Protein AF-A0A3S1L8I9-F1 (afdb_monomer)

Radius of gyration: 23.39 Å; Cα contacts (8 Å, |Δi|>4): 153; chains: 1; bounding box: 52×43×64 Å

Sequence (138 aa):
MASNKSNTKYADFVSSGTITIRKTSIFTSDDIFFTMGSCFAQEIRRALTSRQIACVPSYRYISFDPTQAIVDELPRQEHMNFYNTFTVRLQVEQMLGLWDQAHDDWWQVKKRAPWGPICFQDPYRRGIFAKSPQVSER

Mean predicted aligned error: 11.51 Å

Solvent-accessible surface area (backbone atoms only — not comparable to full-atom values): 8755 Å² total; per-residue (Å²): 134,84,79,85,71,77,59,73,94,43,44,63,32,75,73,63,78,45,84,82,79,82,85,73,82,88,72,63,72,86,48,76,42,82,54,77,37,51,72,68,34,32,52,50,47,52,57,34,49,77,68,71,28,49,57,32,78,67,69,86,70,74,70,73,55,76,92,48,34,47,65,78,71,54,96,84,51,75,52,49,95,73,76,52,74,66,59,51,50,49,54,52,29,52,74,69,69,71,56,79,82,62,95,76,64,58,40,84,41,83,42,91,50,100,90,39,53,63,28,18,26,22,82,86,45,75,48,42,38,9,72,42,65,82,59,42,78,101

Structure (mmCIF, N/CA/C/O backbone):
data_AF-A0A3S1L8I9-F1
#
_entry.id   AF-A0A3S1L8I9-F1
#
loop_
_atom_site.group_PDB
_atom_site.id
_atom_site.type_symbol
_atom_site.label_atom_id
_atom_site.label_alt_id
_atom_site.label_comp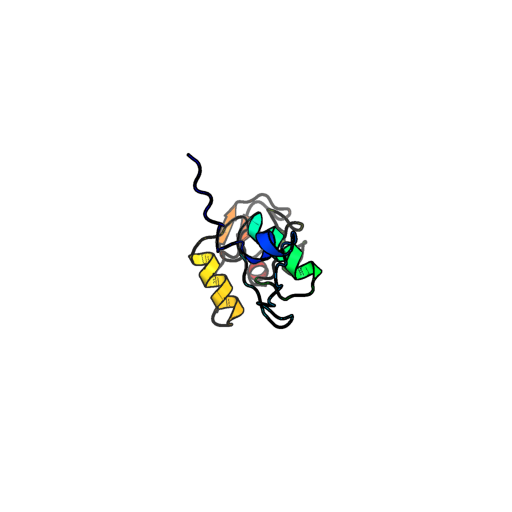_id
_atom_site.label_asym_id
_atom_site.label_entity_id
_atom_site.label_seq_id
_atom_site.pdbx_PDB_ins_code
_atom_site.Cartn_x
_atom_site.Cartn_y
_atom_site.Cartn_z
_atom_site.occupancy
_atom_site.B_iso_or_equiv
_atom_site.auth_seq_id
_atom_site.auth_comp_id
_atom_site.auth_asym_id
_atom_site.auth_atom_id
_atom_site.pdbx_PDB_model_num
ATOM 1 N N . MET A 1 1 ? -25.222 31.230 38.390 1.00 41.62 1 MET A N 1
ATOM 2 C CA . MET A 1 1 ? -25.285 30.066 39.301 1.00 41.62 1 MET A CA 1
ATOM 3 C C . MET A 1 1 ? -24.991 28.820 38.483 1.00 41.62 1 MET A C 1
ATOM 5 O O . MET A 1 1 ? -25.645 28.631 37.465 1.00 41.62 1 MET A O 1
ATOM 9 N N . ALA A 1 2 ? -23.984 28.029 38.855 1.00 54.28 2 ALA A N 1
ATOM 10 C CA . ALA A 1 2 ? -23.708 26.761 38.183 1.00 54.28 2 ALA A CA 1
ATOM 11 C C . ALA A 1 2 ? -24.820 25.753 38.523 1.00 54.28 2 ALA A C 1
ATOM 13 O O . ALA A 1 2 ? -25.247 25.656 39.671 1.00 54.28 2 ALA A O 1
ATOM 14 N N . SER A 1 3 ? -25.334 25.050 37.516 1.00 60.88 3 SER A N 1
ATOM 15 C CA . SER A 1 3 ? -26.383 24.043 37.687 1.00 60.88 3 SER A CA 1
ATOM 16 C C . SER A 1 3 ? -25.834 22.834 38.455 1.00 60.88 3 SER A C 1
ATOM 18 O O . SER A 1 3 ? -24.944 22.155 37.954 1.00 60.88 3 SER A O 1
ATOM 20 N N . ASN A 1 4 ? -26.424 22.515 39.611 1.00 63.41 4 ASN A N 1
ATOM 21 C CA . ASN A 1 4 ? -26.128 21.316 40.414 1.00 63.41 4 ASN A CA 1
ATOM 22 C C . ASN A 1 4 ? -26.669 20.000 39.808 1.00 63.41 4 ASN A C 1
ATOM 24 O O . ASN A 1 4 ? -26.687 18.971 40.482 1.00 63.41 4 ASN A O 1
ATOM 28 N N . LYS A 1 5 ? -27.141 19.992 38.552 1.00 70.00 5 LYS A N 1
ATOM 29 C CA . LYS A 1 5 ? -27.527 18.737 37.893 1.00 70.00 5 LYS A CA 1
ATOM 30 C C . LYS A 1 5 ? -26.286 17.884 37.643 1.00 70.00 5 LYS A C 1
ATOM 32 O O . LYS A 1 5 ? -25.435 18.246 36.834 1.00 70.00 5 LYS A O 1
ATOM 37 N N . SER A 1 6 ? -26.239 16.733 38.312 1.00 67.69 6 SER A N 1
ATOM 38 C CA . SER A 1 6 ? -25.288 15.660 38.023 1.00 67.69 6 SER A CA 1
ATOM 39 C C . SER A 1 6 ? -25.313 15.332 36.528 1.00 67.69 6 SER A C 1
ATOM 41 O O . SER A 1 6 ? -26.382 15.150 35.936 1.00 67.69 6 SER A O 1
ATOM 43 N N . ASN A 1 7 ? -24.136 15.304 35.902 1.00 72.06 7 ASN A N 1
ATOM 44 C CA . ASN A 1 7 ? -24.002 14.976 34.491 1.00 72.06 7 ASN A CA 1
ATOM 45 C C . ASN A 1 7 ? -24.265 13.478 34.305 1.00 72.06 7 ASN A C 1
ATOM 47 O O . ASN A 1 7 ? -23.414 12.646 34.617 1.00 72.06 7 ASN A O 1
ATOM 51 N N . THR A 1 8 ? -25.438 13.139 33.772 1.00 76.38 8 THR A N 1
ATOM 52 C CA . THR A 1 8 ? -25.895 11.752 33.599 1.00 76.38 8 THR A CA 1
ATOM 53 C C . THR A 1 8 ? -24.964 10.904 32.735 1.00 76.38 8 THR A C 1
ATOM 55 O O . THR A 1 8 ? -24.910 9.695 32.931 1.00 76.38 8 THR A O 1
ATOM 58 N N . LYS A 1 9 ? -24.166 11.508 31.840 1.00 72.50 9 LYS A N 1
ATOM 59 C CA . LYS A 1 9 ? -23.152 10.784 31.047 1.00 72.50 9 LYS A CA 1
ATOM 60 C C . LYS A 1 9 ? -21.994 10.232 31.884 1.00 72.50 9 LYS A C 1
ATOM 62 O O . LYS A 1 9 ? -21.291 9.343 31.422 1.00 72.50 9 LYS A O 1
ATOM 67 N N . TYR A 1 10 ? -21.798 10.756 33.092 1.00 72.31 10 TYR A N 1
ATOM 68 C CA . TYR A 1 10 ? -20.750 10.346 34.026 1.00 72.31 10 TYR A CA 1
ATOM 69 C C . TYR A 1 10 ? -21.337 9.842 35.346 1.00 72.31 10 TYR A C 1
ATOM 71 O O . TYR A 1 10 ? -20.644 9.868 36.359 1.00 72.31 10 TYR A O 1
ATOM 79 N N . ALA A 1 11 ? -22.599 9.397 35.358 1.00 76.31 11 ALA A N 1
ATOM 80 C CA . ALA A 1 11 ? -23.261 8.926 36.574 1.00 76.31 11 ALA A CA 1
ATOM 81 C C . ALA A 1 11 ? -22.429 7.855 37.304 1.00 76.31 11 ALA A C 1
ATOM 83 O O . ALA A 1 11 ? -22.233 7.969 38.511 1.00 76.31 11 ALA A O 1
ATOM 84 N N . ASP A 1 12 ? -21.839 6.918 36.556 1.00 72.44 12 ASP A N 1
ATOM 85 C CA . ASP A 1 12 ? -20.973 5.862 37.093 1.00 72.44 12 ASP A CA 1
ATOM 86 C C . ASP A 1 12 ? -19.693 6.409 37.749 1.00 72.44 12 ASP A C 1
ATOM 88 O O . ASP A 1 12 ? -19.248 5.897 38.774 1.00 72.44 12 ASP A O 1
ATOM 92 N N . PHE A 1 13 ? -19.099 7.471 37.196 1.00 76.75 13 PHE A N 1
ATOM 93 C CA . PHE A 1 13 ? -17.932 8.132 37.792 1.00 76.75 13 PHE A CA 1
ATOM 94 C C . PHE A 1 13 ? -18.320 8.922 39.042 1.00 76.75 13 PHE A C 1
ATOM 96 O O . PHE A 1 13 ? -17.634 8.848 40.057 1.00 76.75 13 PHE A O 1
ATOM 103 N N . VAL A 1 14 ? -19.439 9.647 38.980 1.00 75.38 14 VAL A N 1
ATOM 104 C CA . VAL A 1 14 ? -19.969 10.420 40.108 1.00 75.38 14 VAL A CA 1
ATOM 105 C C . VAL A 1 14 ? -20.316 9.501 41.285 1.00 75.38 14 VAL A C 1
ATOM 107 O O . VAL A 1 14 ? -20.132 9.904 42.430 1.00 75.38 14 VAL A O 1
ATOM 110 N N . SER A 1 15 ? -20.771 8.268 41.032 1.00 76.38 15 SER A N 1
ATOM 111 C CA . SER A 1 15 ? -21.127 7.311 42.086 1.00 76.38 15 SER A CA 1
ATOM 112 C C . SER A 1 15 ? -19.955 6.471 42.599 1.00 76.38 15 SER A C 1
ATOM 114 O O . SER A 1 15 ? -19.917 6.155 43.783 1.00 76.38 15 SER A O 1
ATOM 116 N N . SER A 1 16 ? -19.018 6.070 41.735 1.00 80.00 16 SER A N 1
ATOM 117 C CA . SER A 1 16 ? -17.943 5.130 42.098 1.00 80.00 16 SER A CA 1
ATOM 118 C C . SER A 1 16 ? -16.568 5.777 42.283 1.00 80.00 16 SER A C 1
ATOM 120 O O . SER A 1 16 ? -15.625 5.094 42.676 1.00 80.00 16 SER A O 1
ATOM 122 N N . GLY A 1 17 ? -16.406 7.058 41.928 1.00 79.69 17 GLY A N 1
ATOM 123 C CA . GLY A 1 17 ? -15.105 7.737 41.859 1.00 79.69 17 GLY A CA 1
ATOM 124 C C . GLY A 1 17 ? -14.159 7.167 40.796 1.00 79.69 17 GLY A C 1
ATOM 125 O O . GLY A 1 17 ? -13.012 7.599 40.691 1.00 79.69 17 GLY A O 1
ATOM 126 N N . THR A 1 18 ? -14.625 6.198 40.003 1.00 74.69 18 THR A N 1
ATOM 127 C CA . THR A 1 18 ? -13.794 5.395 39.110 1.00 74.69 18 THR A CA 1
ATOM 128 C C . THR A 1 18 ? -14.394 5.407 37.708 1.00 74.69 18 THR A C 1
ATOM 130 O O . THR A 1 18 ? -15.581 5.156 37.518 1.00 74.69 18 THR A O 1
ATOM 133 N N . ILE A 1 19 ? -13.583 5.700 36.691 1.00 76.25 19 ILE A N 1
ATOM 134 C CA . ILE A 1 19 ? -14.013 5.579 35.292 1.00 76.25 19 ILE A CA 1
ATOM 135 C C . ILE A 1 19 ? -13.661 4.172 34.820 1.00 76.25 19 ILE A C 1
ATOM 137 O O . ILE A 1 19 ? -12.490 3.856 34.617 1.00 76.25 19 ILE A O 1
ATOM 141 N N . THR A 1 20 ? -14.673 3.328 34.621 1.00 72.06 20 THR A N 1
ATOM 142 C CA . THR A 1 20 ? -14.479 1.990 34.048 1.00 72.06 20 THR A CA 1
ATOM 143 C C . THR A 1 20 ? -14.773 2.030 32.552 1.00 72.06 20 THR A C 1
ATOM 145 O O . THR A 1 20 ? -15.925 2.126 32.141 1.00 72.06 20 THR A O 1
ATOM 148 N N . ILE A 1 21 ? -13.736 1.943 31.716 1.00 77.06 21 ILE A N 1
ATOM 149 C CA . ILE A 1 21 ? -13.900 1.850 30.259 1.00 77.06 21 ILE A CA 1
ATOM 150 C C . ILE A 1 21 ? -13.980 0.371 29.881 1.00 77.06 21 ILE A C 1
ATOM 152 O O . ILE A 1 21 ? -12.976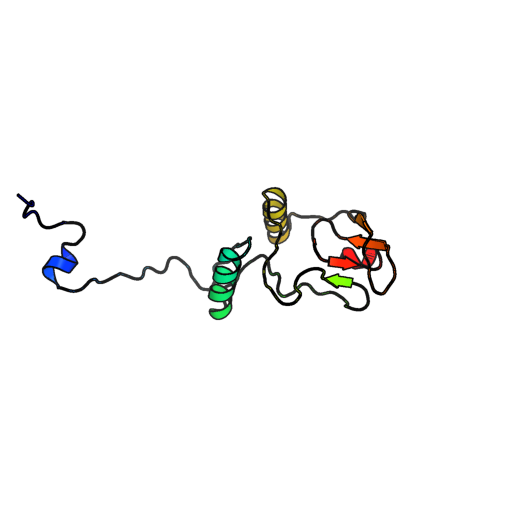 -0.344 29.926 1.00 77.06 21 ILE A O 1
ATOM 156 N N . ARG A 1 22 ? -15.172 -0.103 29.494 1.00 73.88 22 ARG A N 1
ATOM 157 C CA . ARG A 1 22 ? -15.322 -1.455 28.937 1.00 73.88 22 ARG A CA 1
ATOM 158 C C . ARG A 1 22 ? -14.551 -1.552 27.623 1.00 73.88 22 ARG A C 1
ATOM 160 O O . ARG A 1 22 ? -14.864 -0.864 26.654 1.00 73.88 22 ARG A O 1
ATOM 167 N N . LYS A 1 23 ? -13.561 -2.443 27.583 1.00 76.56 23 LYS A N 1
ATOM 168 C CA . LYS A 1 23 ? -12.878 -2.822 26.345 1.00 76.56 23 LYS A CA 1
ATOM 169 C C . LYS A 1 23 ? -13.772 -3.802 25.593 1.00 76.56 23 LYS A C 1
ATOM 171 O O . LYS A 1 23 ? -13.881 -4.958 25.986 1.00 76.56 23 LYS A O 1
ATOM 176 N N . THR A 1 24 ? -14.421 -3.330 24.537 1.00 79.69 24 THR A N 1
ATOM 177 C CA . THR A 1 24 ? -15.133 -4.205 23.598 1.00 79.69 24 THR A CA 1
ATOM 178 C C . THR A 1 24 ? -14.155 -4.594 22.500 1.00 79.69 24 THR A C 1
ATOM 180 O O . THR A 1 24 ? -13.538 -3.711 21.903 1.00 79.69 24 THR A O 1
ATOM 183 N N . SER A 1 25 ? -13.978 -5.893 22.253 1.00 78.00 25 SER A N 1
ATOM 184 C CA . SER A 1 25 ? -13.185 -6.337 21.105 1.00 78.00 25 SER A CA 1
ATOM 185 C C . SER A 1 25 ? -13.973 -6.023 19.840 1.00 78.00 25 SER A C 1
ATOM 187 O O . SER A 1 25 ? -15.046 -6.580 19.638 1.00 78.00 25 SER A O 1
ATOM 189 N N . ILE A 1 26 ? -13.474 -5.089 19.032 1.00 80.06 26 ILE A N 1
ATOM 190 C CA . ILE A 1 26 ? -14.080 -4.742 17.735 1.00 80.06 26 ILE A CA 1
ATOM 191 C C . ILE A 1 26 ? -13.546 -5.671 16.637 1.00 80.06 26 ILE A C 1
ATOM 193 O O . ILE A 1 26 ? -14.231 -5.919 15.655 1.00 80.06 26 ILE A O 1
ATOM 197 N N . PHE A 1 27 ? -12.340 -6.203 16.837 1.00 81.19 27 PHE A N 1
ATOM 198 C CA . PHE A 1 27 ? -11.614 -7.004 15.862 1.00 81.19 27 PHE A CA 1
ATOM 199 C C . PHE A 1 27 ? -11.029 -8.253 16.522 1.00 81.19 27 PHE A C 1
ATOM 201 O O . PHE A 1 27 ? -10.859 -8.305 17.747 1.00 81.19 27 PHE A O 1
ATOM 208 N N . THR A 1 28 ? -10.704 -9.235 15.698 1.00 81.31 28 THR A N 1
ATOM 209 C CA . THR A 1 28 ? -10.052 -10.501 16.029 1.00 81.31 28 THR A CA 1
ATOM 210 C C . THR A 1 28 ? -8.688 -10.586 15.335 1.00 81.31 28 THR A C 1
ATOM 212 O O . THR A 1 28 ? -8.334 -9.724 14.532 1.00 81.31 28 THR A O 1
ATOM 215 N N . SER A 1 29 ? -7.884 -11.601 15.663 1.00 80.25 29 SER A N 1
ATOM 216 C CA . SER A 1 29 ? -6.591 -11.843 14.999 1.00 80.25 29 SER A CA 1
ATOM 217 C C . SER A 1 29 ? -6.724 -12.221 13.525 1.00 80.25 29 SER A C 1
ATOM 219 O O . SER A 1 29 ? -5.761 -12.068 12.777 1.00 80.25 29 SER A O 1
ATOM 221 N N . ASP A 1 30 ? -7.902 -12.699 13.127 1.00 85.75 30 ASP A N 1
ATOM 222 C CA . ASP A 1 30 ? -8.172 -13.218 11.787 1.00 85.75 30 ASP A CA 1
ATOM 223 C C . ASP A 1 30 ? -8.633 -12.110 10.824 1.00 85.75 30 ASP A C 1
ATOM 225 O O . ASP A 1 30 ? -8.711 -12.322 9.614 1.00 85.75 30 ASP A O 1
ATOM 229 N N . ASP A 1 31 ? -8.911 -10.911 11.348 1.00 88.31 31 ASP A N 1
ATOM 230 C CA . ASP A 1 31 ? -9.283 -9.756 10.541 1.00 88.31 31 ASP A CA 1
ATOM 231 C C . ASP A 1 31 ? -8.084 -9.211 9.753 1.00 88.31 31 ASP A C 1
ATOM 233 O O . ASP A 1 31 ? -6.959 -9.096 10.251 1.00 88.31 31 ASP A O 1
ATOM 237 N N . ILE A 1 32 ? -8.352 -8.801 8.512 1.00 88.00 32 ILE A N 1
ATOM 238 C CA . ILE A 1 32 ? -7.367 -8.192 7.617 1.00 88.00 32 ILE A CA 1
ATOM 239 C C . ILE A 1 32 ? -7.623 -6.687 7.546 1.00 88.00 32 ILE A C 1
ATOM 241 O O . ILE A 1 32 ? -8.702 -6.238 7.163 1.00 88.00 32 ILE A O 1
ATOM 245 N N . PHE A 1 33 ? -6.604 -5.892 7.865 1.00 89.25 33 PHE A N 1
ATOM 246 C CA . PHE A 1 33 ? -6.712 -4.435 7.893 1.00 89.25 33 PHE A CA 1
ATOM 247 C C . PHE A 1 33 ? -6.074 -3.796 6.672 1.00 89.25 33 PHE A C 1
ATOM 249 O O . PHE A 1 33 ? -4.862 -3.887 6.473 1.00 89.25 33 PHE A O 1
ATOM 256 N N . PHE A 1 34 ? -6.868 -3.055 5.909 1.00 88.38 34 PHE A N 1
ATOM 257 C CA . PHE A 1 34 ? -6.357 -2.211 4.839 1.00 88.38 34 PHE A CA 1
ATOM 258 C C . PHE A 1 34 ? -5.911 -0.847 5.379 1.00 88.38 34 PHE A C 1
ATOM 260 O O . PHE A 1 34 ? -6.704 -0.125 5.984 1.00 88.38 34 PHE A O 1
ATOM 267 N N . THR A 1 35 ? -4.654 -0.466 5.141 1.00 86.56 35 THR A N 1
ATOM 268 C CA . THR A 1 35 ? -4.150 0.875 5.458 1.00 86.56 35 THR A CA 1
ATOM 269 C C . THR A 1 35 ? -3.159 1.383 4.412 1.00 86.56 35 THR A C 1
ATOM 271 O O . THR A 1 35 ? -2.153 0.749 4.074 1.00 86.56 35 THR A O 1
ATOM 274 N N . MET A 1 36 ? -3.427 2.586 3.914 1.00 82.00 36 MET A N 1
ATOM 275 C CA . MET A 1 36 ? -2.578 3.307 2.972 1.00 82.00 36 MET A CA 1
ATOM 276 C C . MET A 1 36 ? -2.425 4.753 3.425 1.00 82.00 36 MET A C 1
ATOM 278 O O . MET A 1 36 ? -3.348 5.336 3.988 1.00 82.00 36 MET A O 1
ATOM 282 N N . GLY A 1 37 ? -1.254 5.331 3.175 1.00 75.56 37 GLY A N 1
ATOM 283 C CA . GLY A 1 37 ? -0.943 6.696 3.573 1.00 75.56 37 GLY A CA 1
ATOM 284 C C . GLY A 1 37 ? 0.486 6.838 4.080 1.00 75.56 37 GLY A C 1
ATOM 285 O O . GLY A 1 37 ? 1.298 5.924 3.943 1.00 75.56 37 GLY A O 1
ATOM 286 N N . SER A 1 38 ? 0.755 7.987 4.694 1.00 72.69 38 SER A N 1
ATOM 287 C CA . SER A 1 38 ? 2.043 8.335 5.293 1.00 72.69 38 SER A CA 1
ATOM 288 C C . SER A 1 38 ? 2.090 7.970 6.788 1.00 72.69 38 SER A C 1
ATOM 290 O O . SER A 1 38 ? 2.056 6.794 7.146 1.00 72.69 38 SER A O 1
ATOM 292 N N . CYS A 1 39 ? 2.131 8.968 7.677 1.00 79.44 39 CYS A N 1
ATOM 293 C CA . CYS A 1 39 ? 2.519 8.812 9.079 1.00 79.44 39 CYS A CA 1
ATOM 294 C C . CYS A 1 39 ? 1.503 8.014 9.902 1.00 79.44 39 CYS A C 1
ATOM 296 O O . CYS A 1 39 ? 1.873 7.084 10.608 1.00 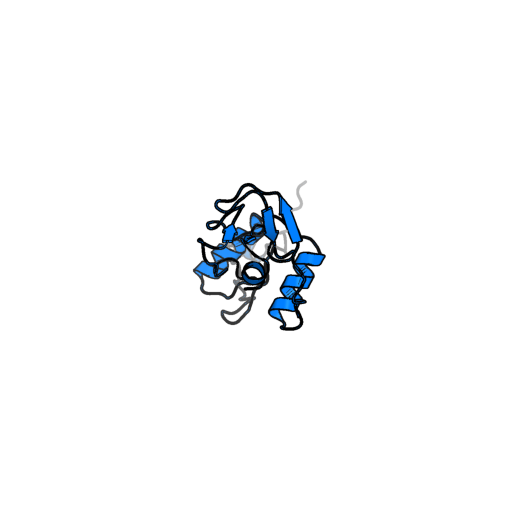79.44 39 CYS A O 1
ATOM 298 N N . PHE A 1 40 ? 0.211 8.336 9.806 1.00 83.69 40 PHE A N 1
ATOM 299 C CA . PHE A 1 40 ? -0.795 7.644 10.617 1.00 83.69 40 PHE A CA 1
ATOM 300 C C . PHE A 1 40 ? -1.009 6.195 10.157 1.00 83.69 40 PHE A C 1
ATOM 302 O O . PHE A 1 40 ? -1.086 5.283 10.977 1.00 83.69 40 PHE A O 1
ATOM 309 N N . ALA A 1 41 ? -1.019 5.970 8.840 1.00 84.75 41 ALA A N 1
ATOM 310 C CA . ALA A 1 41 ? -1.112 4.633 8.261 1.00 84.75 41 ALA A CA 1
ATOM 311 C C . ALA A 1 41 ? 0.080 3.751 8.669 1.00 84.75 41 ALA A C 1
ATOM 313 O O . ALA A 1 41 ? -0.100 2.574 8.986 1.00 84.75 41 ALA A O 1
ATOM 314 N N . GLN A 1 42 ? 1.283 4.330 8.721 1.00 81.56 42 GLN A N 1
ATOM 315 C CA . GLN A 1 42 ? 2.485 3.649 9.190 1.00 81.56 42 GLN A CA 1
ATOM 316 C C . GLN A 1 42 ? 2.386 3.234 10.663 1.00 81.56 42 GLN A C 1
ATOM 318 O O . GLN A 1 42 ? 2.736 2.102 10.995 1.00 81.56 42 GLN A O 1
ATOM 323 N N . GLU A 1 43 ? 1.891 4.105 11.543 1.00 86.56 43 GLU A N 1
ATOM 324 C CA . GLU A 1 43 ? 1.728 3.770 12.964 1.00 86.56 43 GLU A CA 1
ATOM 325 C C . GLU A 1 43 ? 0.673 2.678 13.183 1.00 86.56 43 GLU A C 1
ATOM 327 O O . GLU A 1 43 ? 0.900 1.756 13.969 1.00 86.56 43 GLU A O 1
ATOM 332 N N . ILE A 1 44 ? -0.431 2.703 12.423 1.00 87.56 44 ILE A N 1
ATOM 333 C CA . ILE A 1 44 ? -1.411 1.606 12.414 1.00 87.56 44 ILE A CA 1
ATOM 334 C C . ILE A 1 44 ? -0.733 0.299 11.996 1.00 87.56 44 ILE A C 1
ATOM 336 O O . ILE A 1 44 ? -0.848 -0.703 12.702 1.00 87.56 44 ILE A O 1
ATOM 340 N N . ARG A 1 45 ? 0.013 0.301 10.882 1.00 86.56 45 ARG A N 1
ATOM 341 C CA . ARG A 1 45 ? 0.695 -0.901 10.385 1.00 86.56 45 ARG A CA 1
ATOM 342 C C . ARG A 1 45 ? 1.682 -1.452 11.414 1.00 86.56 45 ARG A C 1
ATOM 344 O O . ARG A 1 45 ? 1.660 -2.652 11.684 1.00 86.56 45 ARG A O 1
ATOM 351 N N . ARG A 1 46 ? 2.500 -0.594 12.035 1.00 84.81 46 ARG A N 1
ATOM 352 C CA . ARG A 1 46 ? 3.446 -0.980 13.099 1.00 84.81 46 ARG A CA 1
ATOM 353 C C . ARG A 1 46 ? 2.733 -1.622 14.286 1.00 84.81 46 ARG A C 1
ATOM 355 O O . ARG A 1 46 ? 3.133 -2.701 14.728 1.00 84.81 46 ARG A O 1
ATOM 362 N N . ALA A 1 47 ? 1.662 -0.992 14.769 1.00 88.38 47 ALA A N 1
ATOM 363 C CA . ALA A 1 47 ? 0.869 -1.498 15.883 1.00 88.38 47 ALA A CA 1
ATOM 364 C C . ALA A 1 47 ? 0.249 -2.871 15.574 1.00 88.38 47 ALA A C 1
ATOM 366 O O . ALA A 1 47 ? 0.376 -3.792 16.382 1.00 88.38 47 ALA A O 1
ATOM 367 N N . LEU A 1 48 ? -0.363 -3.036 14.397 1.00 87.25 48 LEU A N 1
ATOM 368 C CA . LEU A 1 48 ? -0.963 -4.303 13.966 1.00 87.25 48 LEU A CA 1
ATOM 369 C C . LEU A 1 48 ? 0.091 -5.402 13.775 1.00 87.25 48 LEU A C 1
ATOM 371 O O . LEU A 1 48 ? -0.068 -6.506 14.293 1.00 87.25 48 LEU A O 1
ATOM 375 N N . THR A 1 49 ? 1.218 -5.073 13.138 1.00 83.25 49 THR A N 1
ATOM 376 C CA . THR A 1 49 ? 2.323 -6.013 12.886 1.00 83.25 49 THR A CA 1
ATOM 377 C C . THR A 1 49 ? 2.939 -6.516 14.190 1.00 83.25 49 THR A C 1
ATOM 379 O O . THR A 1 49 ? 3.197 -7.709 14.326 1.00 83.25 49 THR A O 1
ATOM 382 N N . SER A 1 50 ? 3.121 -5.641 15.189 1.00 85.00 50 SER A N 1
ATOM 383 C CA . SER A 1 50 ? 3.606 -6.038 16.523 1.00 85.00 50 SER A CA 1
ATOM 384 C C . SER A 1 50 ? 2.689 -7.035 17.243 1.00 85.00 50 SER A C 1
ATOM 386 O O . SER A 1 50 ? 3.127 -7.726 18.159 1.00 85.00 50 SER A O 1
ATOM 388 N N . ARG A 1 51 ? 1.425 -7.125 16.815 1.00 85.88 51 ARG A N 1
ATOM 389 C CA . ARG A 1 51 ? 0.411 -8.051 17.331 1.00 85.88 51 ARG A CA 1
ATOM 390 C C . ARG A 1 51 ? 0.144 -9.226 16.392 1.00 85.88 51 ARG A C 1
ATOM 392 O O . ARG A 1 51 ? -0.805 -9.959 16.631 1.00 85.88 51 ARG A O 1
ATOM 399 N N . GLN A 1 52 ? 0.957 -9.390 15.344 1.00 85.50 52 GLN A N 1
ATOM 400 C CA . GLN A 1 52 ? 0.795 -10.427 14.319 1.00 85.50 52 GLN A CA 1
ATOM 401 C C . GLN A 1 52 ? -0.564 -10.367 13.595 1.00 85.50 52 GLN A C 1
ATOM 403 O O . GLN A 1 52 ? -1.032 -11.373 13.075 1.00 85.50 52 GLN A O 1
ATOM 408 N N . ILE A 1 53 ? -1.187 -9.187 13.542 1.00 86.94 53 ILE A N 1
ATOM 409 C CA . ILE A 1 53 ? -2.447 -8.974 12.827 1.00 86.94 53 ILE A CA 1
ATOM 410 C C . ILE A 1 53 ? -2.136 -8.623 11.372 1.00 86.94 53 ILE A C 1
ATOM 412 O O . ILE A 1 53 ? -1.270 -7.783 11.098 1.00 86.94 53 ILE A O 1
ATOM 416 N N . ALA A 1 54 ? -2.854 -9.252 10.443 1.00 87.31 54 ALA A N 1
ATOM 417 C CA . ALA A 1 54 ? -2.663 -9.044 9.017 1.00 87.31 54 ALA A CA 1
ATOM 418 C C . ALA A 1 54 ? -2.994 -7.598 8.613 1.00 87.31 54 ALA A C 1
ATOM 420 O O . ALA A 1 54 ? -4.083 -7.080 8.869 1.00 87.31 54 ALA A O 1
ATOM 421 N N . CYS A 1 55 ? -2.043 -6.943 7.946 1.00 86.62 55 CYS A N 1
ATOM 422 C CA . CYS A 1 55 ? -2.199 -5.582 7.457 1.00 86.62 55 CYS A CA 1
ATOM 423 C C . CYS A 1 55 ? -1.709 -5.467 6.012 1.00 86.62 55 CYS A C 1
ATOM 425 O O . CYS A 1 55 ? -0.609 -5.905 5.673 1.00 86.62 55 CYS A O 1
ATOM 427 N N . VAL A 1 56 ? -2.541 -4.869 5.169 1.00 85.38 56 VAL A N 1
ATOM 428 C CA . VAL A 1 56 ? -2.390 -4.809 3.716 1.00 85.38 56 VAL A CA 1
ATOM 429 C C . VAL A 1 56 ? -2.550 -3.369 3.206 1.00 85.38 56 VAL A C 1
ATOM 431 O O . VAL A 1 56 ? -3.183 -2.548 3.872 1.00 85.38 56 VAL A O 1
ATOM 434 N N . PRO A 1 57 ? -1.969 -3.024 2.048 1.00 77.00 57 PRO A N 1
ATOM 435 C CA . PRO A 1 57 ? -1.024 -3.836 1.278 1.00 77.00 57 PRO A CA 1
ATOM 436 C C . PRO A 1 57 ? 0.315 -4.013 2.010 1.00 77.00 57 PRO A C 1
ATOM 438 O O . PRO A 1 57 ? 0.668 -3.242 2.913 1.00 77.00 57 PRO A O 1
ATOM 441 N N . SER A 1 58 ? 1.035 -5.079 1.652 1.00 73.31 58 SER A N 1
ATOM 442 C CA . SER A 1 58 ? 2.288 -5.458 2.303 1.00 73.31 58 SER A CA 1
ATOM 443 C C . SER A 1 58 ? 3.487 -4.841 1.588 1.00 73.31 58 SER A C 1
ATOM 445 O O . SER A 1 58 ? 3.989 -5.373 0.604 1.00 73.31 58 SER A O 1
ATOM 447 N N . TYR A 1 59 ? 3.977 -3.714 2.104 1.00 68.81 59 TYR A N 1
ATOM 448 C CA . TYR A 1 59 ? 5.162 -3.038 1.555 1.00 68.81 59 TYR A CA 1
ATOM 449 C C . TYR A 1 59 ? 6.491 -3.670 2.000 1.00 68.81 59 TYR A C 1
ATOM 451 O O . TYR A 1 59 ? 7.553 -3.295 1.514 1.00 68.81 59 TYR A O 1
ATOM 459 N N . ARG A 1 60 ? 6.448 -4.624 2.938 1.00 56.94 60 ARG A N 1
ATOM 460 C CA . ARG A 1 60 ? 7.633 -5.244 3.552 1.00 56.94 60 ARG A CA 1
ATOM 461 C C . ARG A 1 60 ? 8.269 -6.335 2.683 1.00 56.94 60 ARG A C 1
ATOM 463 O O . ARG A 1 60 ? 9.425 -6.683 2.903 1.00 56.94 60 ARG A O 1
ATOM 470 N N . TYR A 1 61 ? 7.528 -6.860 1.707 1.00 55.75 61 TYR A N 1
ATOM 471 C CA . TYR A 1 61 ? 7.940 -7.991 0.869 1.00 55.75 61 TYR A CA 1
ATOM 472 C C . TYR A 1 61 ? 7.945 -7.650 -0.619 1.00 55.75 61 TYR A C 1
ATOM 474 O O . TYR A 1 61 ? 7.598 -8.483 -1.452 1.00 55.75 61 TYR A O 1
ATOM 482 N N . ILE A 1 62 ? 8.361 -6.433 -0.967 1.00 61.66 62 ILE A N 1
ATOM 483 C CA . ILE A 1 62 ? 8.731 -6.152 -2.352 1.00 61.66 62 ILE A CA 1
ATOM 484 C C . ILE A 1 62 ? 10.024 -6.931 -2.619 1.00 61.66 62 ILE A C 1
ATOM 486 O O . ILE A 1 62 ? 11.110 -6.513 -2.216 1.00 61.66 62 ILE A O 1
ATOM 490 N N . SER A 1 63 ? 9.898 -8.111 -3.225 1.00 61.69 63 SER A N 1
ATOM 491 C CA . SER A 1 63 ? 11.043 -8.882 -3.696 1.00 61.69 63 SER A CA 1
ATOM 492 C C . SER A 1 63 ? 11.582 -8.203 -4.948 1.00 61.69 63 SER A C 1
ATOM 494 O O . SER A 1 63 ? 10.854 -8.035 -5.919 1.00 61.69 63 SER A O 1
ATOM 496 N N . PHE A 1 64 ? 12.841 -7.777 -4.920 1.00 70.44 64 PHE A N 1
ATOM 497 C CA . PHE A 1 64 ? 13.519 -7.256 -6.101 1.00 70.44 64 PHE A CA 1
ATOM 498 C C . PHE A 1 64 ? 14.987 -7.677 -6.083 1.00 70.44 64 PHE A C 1
ATOM 500 O O . PHE A 1 64 ? 15.589 -7.833 -5.020 1.00 70.44 64 PHE A O 1
ATOM 507 N N . ASP A 1 65 ? 15.567 -7.859 -7.268 1.00 76.62 65 ASP A N 1
ATOM 508 C CA . ASP A 1 65 ? 17.002 -8.086 -7.416 1.00 76.62 65 ASP A CA 1
ATOM 509 C C . ASP A 1 65 ? 17.726 -6.726 -7.382 1.00 76.62 65 ASP A C 1
ATOM 511 O O . ASP A 1 65 ? 17.547 -5.925 -8.306 1.00 76.62 65 ASP A O 1
ATOM 515 N N . PRO A 1 66 ? 18.559 -6.435 -6.364 1.00 74.06 66 PRO A N 1
ATOM 516 C CA . PRO A 1 66 ? 19.244 -5.148 -6.234 1.00 74.06 66 PRO A CA 1
ATOM 517 C C . PRO A 1 66 ? 20.271 -4.884 -7.348 1.00 74.06 66 PRO A C 1
ATOM 519 O O . PRO A 1 66 ? 20.727 -3.753 -7.508 1.00 74.06 66 PRO A O 1
ATOM 522 N N . THR A 1 67 ? 20.649 -5.903 -8.126 1.00 79.69 67 THR A N 1
ATOM 523 C CA . THR A 1 67 ? 21.495 -5.740 -9.318 1.00 79.69 67 THR A CA 1
ATOM 524 C C . THR A 1 67 ? 20.700 -5.304 -10.550 1.00 79.69 67 THR A C 1
ATOM 526 O O . THR A 1 67 ? 21.281 -4.776 -11.501 1.00 79.69 67 THR A O 1
ATOM 529 N N . GLN A 1 68 ? 19.378 -5.502 -10.530 1.00 82.25 68 GLN A N 1
ATOM 530 C CA . GLN A 1 68 ? 18.476 -5.227 -11.649 1.00 82.25 68 GLN A CA 1
ATOM 531 C C . GLN A 1 68 ? 17.480 -4.098 -11.360 1.00 82.25 68 GLN A C 1
ATOM 533 O O . GLN A 1 68 ? 16.942 -3.527 -12.309 1.00 82.25 68 GLN A O 1
ATOM 538 N N . ALA A 1 69 ? 17.236 -3.760 -10.090 1.00 81.69 69 ALA A N 1
ATOM 539 C CA . ALA A 1 69 ? 16.304 -2.719 -9.678 1.00 81.69 69 ALA A CA 1
ATOM 540 C C . ALA A 1 69 ? 16.797 -1.923 -8.455 1.00 81.69 69 ALA A C 1
ATOM 542 O O . ALA A 1 69 ? 17.483 -2.443 -7.578 1.00 81.69 69 ALA A O 1
ATOM 543 N N . ILE A 1 70 ? 16.430 -0.641 -8.396 1.00 77.62 70 ILE A N 1
ATOM 544 C CA . ILE A 1 70 ? 16.675 0.259 -7.262 1.00 77.62 70 ILE A CA 1
ATOM 545 C C . ILE A 1 70 ? 15.354 0.808 -6.728 1.00 77.62 70 ILE A C 1
ATOM 547 O O . ILE A 1 70 ? 14.425 1.062 -7.495 1.00 77.62 70 ILE A O 1
ATOM 551 N N . VAL A 1 71 ? 15.308 1.056 -5.419 1.00 74.50 71 VAL A N 1
ATOM 552 C CA . VAL A 1 71 ? 14.194 1.729 -4.741 1.00 74.50 71 VAL A CA 1
ATOM 553 C C . VAL A 1 71 ? 14.633 3.150 -4.375 1.00 74.50 71 VAL A C 1
ATOM 555 O O . VAL A 1 71 ? 15.586 3.323 -3.621 1.00 74.50 71 VAL A O 1
ATOM 558 N N . ASP A 1 72 ? 13.982 4.157 -4.956 1.00 64.38 72 ASP A N 1
ATOM 559 C CA . ASP A 1 72 ? 14.335 5.588 -4.865 1.00 64.38 72 ASP A CA 1
ATOM 560 C C . ASP A 1 72 ? 14.144 6.173 -3.480 1.00 64.38 72 ASP A C 1
ATOM 562 O O . ASP A 1 72 ? 14.974 6.917 -2.971 1.00 64.38 72 ASP A O 1
ATOM 566 N N . GLU A 1 73 ? 13.037 5.790 -2.859 1.00 58.38 73 GLU A N 1
ATOM 567 C CA . GLU A 1 73 ? 12.658 6.249 -1.545 1.00 58.38 73 GLU A CA 1
ATOM 568 C C . GLU A 1 73 ? 12.245 5.022 -0.743 1.00 58.38 73 GLU A C 1
ATOM 570 O O . GLU A 1 73 ? 11.178 4.448 -0.927 1.00 58.38 73 GLU A O 1
ATOM 575 N N . LEU A 1 74 ? 13.148 4.652 0.167 1.00 55.88 74 LEU A N 1
ATOM 576 C CA . LEU A 1 74 ? 12.880 3.878 1.375 1.00 55.88 74 LEU A CA 1
ATOM 577 C C . LEU A 1 74 ? 12.688 2.359 1.204 1.00 55.88 74 LEU A C 1
ATOM 579 O O . LEU A 1 74 ? 11.606 1.837 1.443 1.00 55.88 74 LEU A O 1
ATOM 583 N N . PRO A 1 75 ? 13.789 1.592 1.087 1.00 53.09 75 PRO A N 1
ATOM 584 C CA . PRO A 1 75 ? 13.785 0.178 1.485 1.00 53.09 75 PRO A CA 1
ATOM 585 C C . PRO A 1 75 ? 13.576 -0.024 3.005 1.00 53.09 75 PRO A C 1
ATOM 587 O O . PRO A 1 75 ? 13.573 -1.153 3.485 1.00 53.09 75 PRO A O 1
ATOM 590 N N . ARG A 1 76 ? 13.464 1.058 3.798 1.00 53.41 76 ARG A N 1
ATOM 591 C CA . ARG A 1 76 ? 13.424 1.022 5.274 1.00 53.41 76 ARG A CA 1
ATOM 592 C C . ARG A 1 76 ? 12.133 1.552 5.904 1.00 53.41 76 ARG A C 1
ATOM 594 O O . ARG A 1 76 ? 12.021 1.501 7.128 1.00 53.41 76 ARG A O 1
ATOM 601 N N . GLN A 1 77 ? 11.193 2.101 5.135 1.00 57.78 77 GLN A N 1
ATOM 602 C CA . GLN A 1 77 ? 9.946 2.644 5.686 1.00 57.78 77 GLN A CA 1
ATOM 603 C C . GLN A 1 77 ? 8.746 1.981 5.019 1.00 57.78 77 GLN A C 1
ATOM 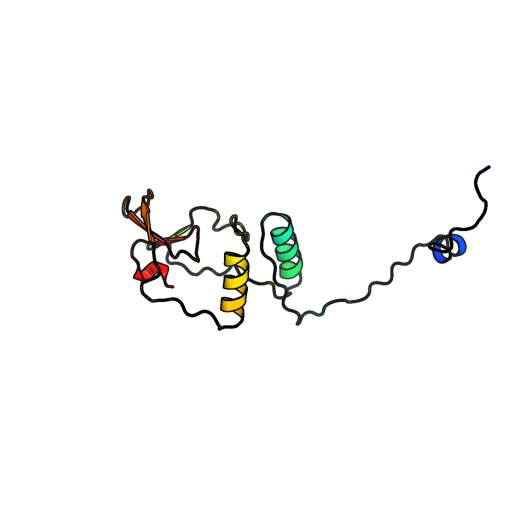605 O O . GLN A 1 77 ? 8.660 1.893 3.803 1.00 57.78 77 GLN A O 1
ATOM 610 N N . GLU A 1 78 ? 7.812 1.504 5.839 1.00 60.06 78 GLU A N 1
ATOM 611 C CA . GLU A 1 78 ? 6.600 0.819 5.385 1.00 60.06 78 GLU A CA 1
ATOM 612 C C . GLU A 1 78 ? 5.493 1.820 5.015 1.00 60.06 78 GLU A C 1
ATOM 614 O O . GLU A 1 78 ? 4.373 1.729 5.527 1.00 60.06 78 GLU A O 1
ATOM 619 N N . HIS A 1 79 ? 5.791 2.807 4.172 1.00 60.62 79 HIS A N 1
ATOM 620 C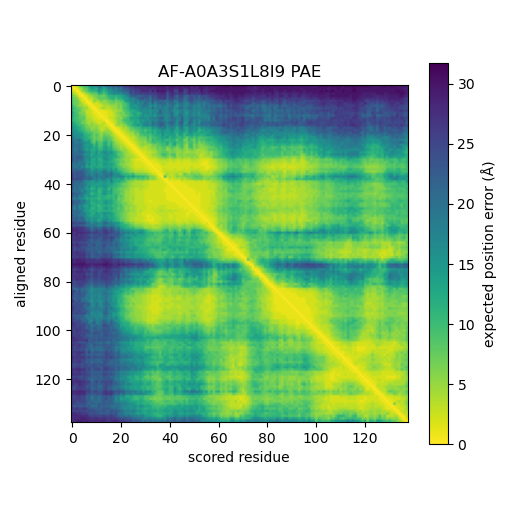 CA . HIS A 1 79 ? 4.777 3.723 3.659 1.00 60.62 79 HIS A CA 1
ATOM 621 C C . HIS A 1 79 ? 5.035 4.099 2.205 1.00 60.62 79 HIS A C 1
ATOM 623 O O . HIS A 1 79 ? 6.171 4.170 1.750 1.00 60.62 79 HIS A O 1
ATOM 629 N N . MET A 1 80 ? 3.947 4.366 1.488 1.00 62.53 80 MET A N 1
ATOM 630 C CA . MET A 1 80 ? 3.991 4.888 0.132 1.00 62.53 80 MET A CA 1
ATOM 631 C C . MET A 1 80 ? 3.740 6.394 0.210 1.00 62.53 80 MET A C 1
ATOM 633 O O . MET A 1 80 ? 2.687 6.824 0.683 1.00 62.53 80 MET A O 1
ATOM 637 N N . ASN A 1 81 ? 4.699 7.198 -0.253 1.00 62.06 81 ASN A N 1
ATOM 638 C CA . ASN A 1 81 ? 4.589 8.665 -0.250 1.00 62.06 81 ASN A CA 1
ATOM 639 C C . ASN A 1 81 ? 3.514 9.196 -1.206 1.00 62.06 81 ASN A C 1
ATOM 641 O O . ASN A 1 81 ? 3.161 10.372 -1.162 1.00 62.06 81 ASN A O 1
ATOM 645 N N . PHE A 1 82 ? 2.974 8.333 -2.063 1.00 64.75 82 PHE A N 1
ATOM 646 C CA . PHE A 1 82 ? 1.975 8.695 -3.046 1.00 64.75 82 PHE A CA 1
ATOM 647 C C . PHE A 1 82 ? 0.725 7.844 -2.868 1.00 64.75 82 PHE A C 1
ATOM 649 O O . PHE A 1 82 ? 0.764 6.635 -3.059 1.00 64.75 82 PHE A O 1
ATOM 656 N N . TYR A 1 83 ? -0.390 8.476 -2.521 1.00 74.38 83 TYR A N 1
ATOM 657 C CA . TYR A 1 83 ? -1.686 7.818 -2.460 1.00 74.38 83 TYR A CA 1
ATOM 658 C C . TYR A 1 83 ? -2.764 8.760 -2.989 1.00 74.38 83 TYR A C 1
ATOM 660 O O . TYR A 1 83 ? -2.872 9.919 -2.598 1.00 74.38 83 TYR A O 1
ATOM 668 N N . ASN A 1 84 ? -3.564 8.249 -3.911 1.00 78.56 84 ASN A N 1
ATOM 669 C CA . ASN A 1 84 ? -4.779 8.867 -4.407 1.00 78.56 84 ASN A CA 1
ATOM 670 C C . ASN A 1 84 ? -5.851 7.783 -4.599 1.00 78.56 84 ASN A C 1
ATOM 672 O O . ASN A 1 84 ? -5.617 6.596 -4.357 1.00 78.56 84 ASN A O 1
ATOM 676 N N . THR A 1 85 ? -7.037 8.186 -5.043 1.00 83.12 85 THR A N 1
ATOM 677 C CA . THR A 1 85 ? -8.154 7.263 -5.282 1.00 83.12 85 THR A CA 1
ATOM 678 C C . THR A 1 85 ? -7.797 6.139 -6.259 1.00 83.12 85 THR A C 1
ATOM 680 O O . THR A 1 85 ? -8.207 5.002 -6.037 1.00 83.12 85 THR A O 1
ATOM 683 N N . PHE A 1 86 ? -6.980 6.413 -7.281 1.00 82.25 86 PHE A N 1
ATOM 684 C CA . PHE A 1 86 ? -6.521 5.404 -8.240 1.00 82.25 86 PHE A CA 1
ATOM 685 C C . PHE A 1 86 ? -5.613 4.361 -7.591 1.00 82.25 86 PHE A C 1
ATOM 687 O O . PHE A 1 86 ? -5.866 3.170 -7.727 1.00 82.25 86 PHE A O 1
ATOM 694 N N . THR A 1 87 ? -4.594 4.785 -6.838 1.00 77.88 87 THR A N 1
ATOM 695 C CA . THR A 1 87 ? -3.692 3.843 -6.158 1.00 77.88 87 THR A CA 1
ATOM 696 C C . THR A 1 87 ? -4.420 3.026 -5.097 1.00 77.88 87 THR A C 1
ATOM 698 O O . THR A 1 87 ? -4.084 1.869 -4.891 1.00 77.88 87 THR A O 1
ATOM 701 N N . VAL A 1 88 ? -5.426 3.606 -4.431 1.00 83.56 88 VAL A N 1
ATOM 702 C CA . VAL A 1 88 ? -6.243 2.873 -3.453 1.00 83.56 88 VAL A CA 1
ATOM 703 C C . VAL A 1 88 ? -7.069 1.797 -4.152 1.00 83.56 88 VAL A C 1
ATOM 705 O O . VAL A 1 88 ? -7.019 0.642 -3.740 1.00 83.56 88 VAL A O 1
ATOM 708 N N . ARG A 1 89 ? -7.779 2.154 -5.231 1.00 87.00 89 ARG A N 1
ATOM 709 C CA . ARG A 1 89 ? -8.548 1.198 -6.040 1.00 87.00 89 ARG A CA 1
ATOM 710 C C . ARG A 1 89 ? -7.667 0.047 -6.524 1.00 87.00 89 ARG A C 1
ATOM 712 O O . ARG A 1 89 ? -8.024 -1.105 -6.328 1.00 87.00 89 ARG A O 1
ATOM 719 N N . LEU A 1 90 ? -6.513 0.370 -7.094 1.00 83.44 90 LEU A N 1
ATOM 720 C CA . LEU A 1 90 ? -5.553 -0.605 -7.595 1.00 83.44 90 LEU A CA 1
ATOM 721 C C . LEU A 1 90 ? -5.112 -1.602 -6.517 1.00 83.44 90 LEU A C 1
ATOM 723 O O . LEU A 1 90 ? -5.121 -2.802 -6.756 1.00 83.44 90 LEU A O 1
ATOM 727 N N . GLN A 1 91 ? -4.739 -1.124 -5.325 1.00 82.38 91 GLN A N 1
ATOM 728 C CA . GLN A 1 91 ? -4.322 -2.015 -4.236 1.00 82.38 91 GLN A CA 1
ATOM 729 C C . GLN A 1 91 ? -5.466 -2.935 -3.792 1.00 82.38 91 GLN A C 1
ATOM 731 O O . GLN A 1 91 ? -5.235 -4.103 -3.491 1.00 82.38 91 GLN A O 1
ATOM 736 N N . VAL A 1 92 ? -6.707 -2.441 -3.806 1.00 86.69 92 VAL A N 1
ATOM 737 C CA . VAL A 1 92 ? -7.895 -3.268 -3.550 1.00 86.69 92 VAL A CA 1
ATOM 738 C C . VAL A 1 92 ? -8.084 -4.318 -4.651 1.00 86.69 92 VAL A C 1
ATOM 740 O O . VAL A 1 92 ? -8.291 -5.486 -4.337 1.00 86.69 92 VAL A O 1
ATOM 743 N N . GLU A 1 93 ? -7.964 -3.948 -5.927 1.00 87.44 93 GLU A N 1
ATOM 744 C CA . GLU A 1 93 ? -8.073 -4.884 -7.055 1.00 87.44 93 GLU A CA 1
ATOM 745 C C . GLU A 1 93 ? -6.979 -5.963 -7.013 1.00 87.44 93 GLU A C 1
ATOM 747 O O . GLU A 1 93 ? -7.281 -7.142 -7.194 1.00 87.44 93 GLU A O 1
ATOM 752 N N . GLN A 1 94 ? -5.734 -5.589 -6.694 1.00 82.81 94 GLN A N 1
ATOM 753 C CA . GLN A 1 94 ? -4.613 -6.519 -6.513 1.00 82.81 94 GLN A CA 1
ATOM 754 C C . GLN A 1 94 ? -4.879 -7.512 -5.379 1.00 82.81 94 GLN A C 1
ATOM 756 O O . GLN A 1 94 ? -4.695 -8.714 -5.549 1.00 82.81 94 GLN A O 1
ATOM 761 N N . MET A 1 95 ? -5.359 -7.028 -4.232 1.00 82.19 95 MET A N 1
ATOM 762 C CA . MET A 1 95 ? -5.681 -7.884 -3.088 1.00 82.19 95 MET A CA 1
ATOM 763 C C . MET A 1 95 ? -6.835 -8.850 -3.358 1.00 82.19 95 MET A C 1
ATOM 765 O O . MET A 1 95 ? -6.851 -9.948 -2.808 1.00 82.19 95 MET A O 1
ATOM 769 N N . LEU A 1 96 ? -7.805 -8.441 -4.175 1.00 87.38 96 LEU A N 1
ATOM 770 C CA . LEU A 1 96 ? -8.950 -9.269 -4.548 1.00 87.38 96 LEU A CA 1
ATOM 771 C C . LEU A 1 96 ? -8.654 -10.199 -5.736 1.00 87.38 96 LEU A C 1
ATOM 773 O O . LEU A 1 96 ? -9.537 -10.954 -6.136 1.00 87.38 96 LEU A O 1
ATOM 777 N N . GLY A 1 97 ? -7.447 -10.145 -6.313 1.00 86.12 97 GLY A N 1
ATOM 778 C CA . GLY A 1 97 ? -7.092 -10.914 -7.510 1.00 86.12 97 GLY A CA 1
ATOM 779 C C . GLY A 1 97 ? -7.870 -10.492 -8.761 1.00 86.12 97 GLY A C 1
ATOM 780 O O . GLY A 1 97 ? -8.014 -11.280 -9.689 1.00 86.12 97 GLY A O 1
ATOM 781 N N . LEU A 1 98 ? -8.405 -9.269 -8.771 1.00 88.38 98 LEU A N 1
ATOM 782 C CA . LEU A 1 98 ? -9.149 -8.688 -9.894 1.00 88.38 98 LEU A CA 1
ATOM 783 C C . LEU A 1 98 ? -8.239 -7.913 -10.849 1.00 88.38 98 LEU A C 1
ATOM 785 O O . LEU A 1 98 ? -8.659 -7.553 -11.946 1.00 88.38 98 LEU A O 1
ATOM 789 N N . TRP A 1 99 ? -7.025 -7.601 -10.399 1.00 83.38 99 TRP A N 1
ATOM 790 C CA . TRP A 1 99 ? -6.051 -6.856 -11.175 1.00 83.38 99 TRP A CA 1
ATOM 791 C C . TRP A 1 99 ? -5.273 -7.774 -12.116 1.00 83.38 99 TRP A C 1
ATOM 793 O 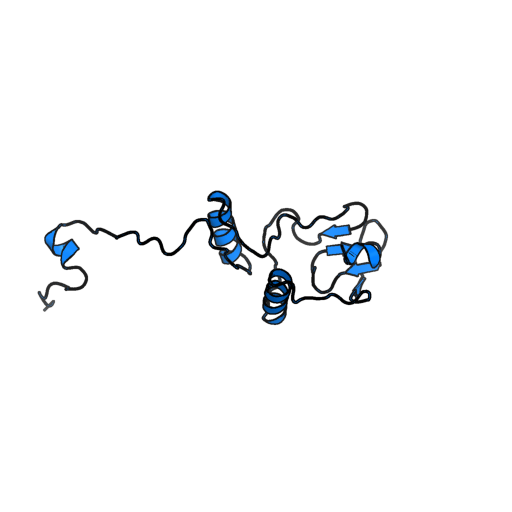O . TRP A 1 99 ? -4.676 -8.753 -11.668 1.00 83.38 99 TRP A O 1
ATOM 803 N N . ASP A 1 100 ? -5.233 -7.399 -13.392 1.00 81.88 100 ASP A N 1
ATOM 804 C CA . ASP A 1 100 ? -4.401 -8.019 -14.419 1.00 81.88 100 ASP A CA 1
ATOM 805 C C . ASP A 1 100 ? -3.526 -6.935 -15.059 1.00 81.88 100 ASP A C 1
ATOM 807 O O . ASP A 1 100 ? -4.033 -5.918 -15.540 1.00 81.88 100 ASP A O 1
ATOM 811 N N . GLN A 1 101 ? -2.208 -7.112 -14.997 1.00 79.31 101 GLN A N 1
ATOM 812 C CA . GLN A 1 101 ? -1.251 -6.140 -15.520 1.00 79.31 101 GLN A CA 1
ATOM 813 C C . GLN A 1 101 ? -0.928 -6.480 -16.971 1.00 79.31 101 GLN A C 1
ATOM 815 O O . GLN A 1 101 ? -0.504 -7.595 -17.274 1.00 79.31 101 GLN A O 1
ATOM 820 N N . ALA A 1 102 ? -1.078 -5.506 -17.870 1.00 80.94 102 ALA A N 1
ATOM 821 C CA . ALA A 1 102 ? -0.641 -5.687 -19.246 1.00 80.94 102 ALA A CA 1
ATOM 822 C C . ALA A 1 102 ? 0.890 -5.845 -19.305 1.00 80.94 102 ALA A C 1
ATOM 824 O O . ALA A 1 102 ? 1.631 -5.163 -18.599 1.00 80.94 102 ALA A O 1
ATOM 825 N N . HIS A 1 103 ? 1.365 -6.740 -20.173 1.00 77.06 103 HIS A N 1
ATOM 826 C CA . HIS A 1 103 ? 2.792 -7.051 -20.327 1.00 77.06 103 HIS A CA 1
ATOM 827 C C . HIS A 1 103 ? 3.623 -5.826 -20.766 1.00 77.06 103 HIS A C 1
ATOM 829 O O . HIS A 1 103 ? 4.831 -5.772 -20.575 1.00 77.06 103 HIS A O 1
ATOM 835 N N . ASP A 1 104 ? 3.018 -4.827 -21.395 1.00 81.19 104 ASP A N 1
ATOM 836 C CA . ASP A 1 104 ? 3.692 -3.608 -21.839 1.00 81.19 104 ASP A CA 1
ATOM 837 C C . ASP A 1 104 ? 3.439 -2.402 -20.922 1.00 81.19 104 ASP A C 1
ATOM 839 O O . ASP A 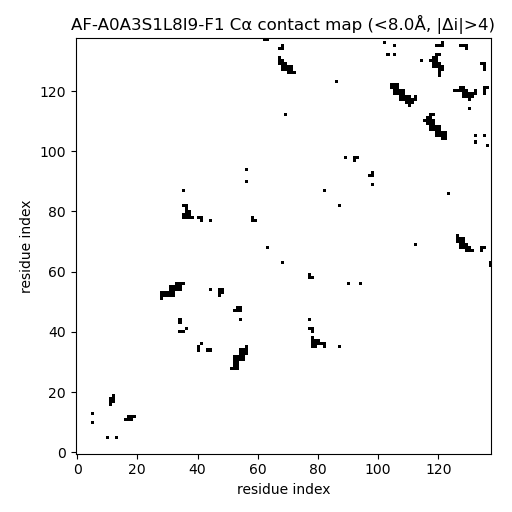1 104 ? 3.789 -1.277 -21.280 1.00 81.19 104 ASP A O 1
ATOM 843 N N . ASP A 1 105 ? 2.888 -2.623 -19.723 1.00 80.62 105 ASP A N 1
ATOM 844 C CA . ASP A 1 105 ? 2.564 -1.556 -18.775 1.00 80.62 105 ASP A CA 1
ATOM 845 C C . ASP A 1 105 ? 3.796 -1.127 -17.959 1.00 80.62 105 ASP A C 1
ATOM 847 O O . ASP A 1 105 ? 3.924 -1.371 -16.756 1.00 80.62 105 ASP A O 1
ATOM 851 N N . TRP A 1 106 ? 4.749 -0.505 -18.653 1.00 86.44 106 TRP A N 1
ATOM 852 C CA . TRP A 1 106 ? 5.964 0.072 -18.087 1.00 86.44 106 TRP A CA 1
ATOM 853 C C . TRP A 1 106 ? 6.254 1.439 -18.698 1.00 86.44 106 TRP A C 1
ATOM 855 O O . TRP A 1 106 ? 5.966 1.727 -19.859 1.00 86.44 106 TRP A O 1
ATOM 865 N N . TRP A 1 107 ? 6.882 2.309 -17.913 1.00 87.31 107 TRP A N 1
ATOM 866 C CA . TRP A 1 107 ? 7.295 3.636 -18.356 1.00 87.31 107 TRP A CA 1
ATOM 867 C C . TRP A 1 107 ? 8.807 3.728 -18.449 1.00 87.31 107 TRP A C 1
ATOM 869 O O . TRP A 1 107 ? 9.531 3.366 -17.520 1.00 87.31 107 TRP A O 1
ATOM 879 N N . GLN A 1 108 ? 9.296 4.285 -19.555 1.00 90.56 108 GLN A N 1
ATOM 880 C CA . GLN A 1 108 ? 10.689 4.690 -19.657 1.00 90.56 108 GLN A CA 1
ATOM 881 C C . GLN A 1 108 ? 10.882 6.025 -18.935 1.00 90.56 108 GLN A C 1
ATOM 883 O O . GLN A 1 108 ? 10.281 7.040 -19.287 1.00 90.56 108 GLN A O 1
ATOM 888 N N . VAL A 1 109 ? 11.762 6.040 -17.940 1.00 87.94 109 VAL A N 1
ATOM 889 C CA . VAL A 1 109 ? 12.020 7.208 -17.097 1.00 87.94 109 VAL A CA 1
ATOM 890 C C . VAL A 1 109 ? 13.503 7.559 -17.107 1.00 87.94 109 VAL A C 1
ATOM 892 O O . VAL A 1 109 ? 14.378 6.690 -17.151 1.00 87.94 109 VAL A O 1
ATOM 895 N N . LYS A 1 110 ? 13.805 8.860 -17.082 1.00 89.06 110 LYS A N 1
ATOM 896 C CA . LYS A 1 110 ? 15.184 9.350 -16.991 1.00 89.06 110 LYS A CA 1
ATOM 897 C C . LYS A 1 110 ? 15.571 9.489 -15.529 1.00 89.06 110 LYS A C 1
ATOM 899 O O . LYS A 1 110 ? 15.032 10.337 -14.823 1.00 89.06 110 LYS A O 1
ATOM 904 N N . LYS A 1 111 ? 16.518 8.669 -15.089 1.00 85.06 111 LYS A N 1
ATOM 905 C CA . LYS A 1 111 ? 17.008 8.654 -13.717 1.00 85.06 111 LYS A CA 1
ATOM 906 C C . LYS A 1 111 ? 18.436 8.137 -13.663 1.00 85.06 111 LYS A C 1
ATOM 908 O O . LYS A 1 111 ? 18.783 7.189 -14.357 1.00 85.06 111 LYS A O 1
ATOM 913 N N . ARG A 1 112 ? 19.264 8.738 -12.807 1.00 83.31 112 ARG A N 1
ATOM 914 C CA . ARG A 1 112 ? 20.624 8.254 -12.557 1.00 83.31 112 ARG A CA 1
ATOM 915 C C . ARG A 1 112 ? 20.565 6.923 -11.800 1.00 83.31 112 ARG A C 1
ATOM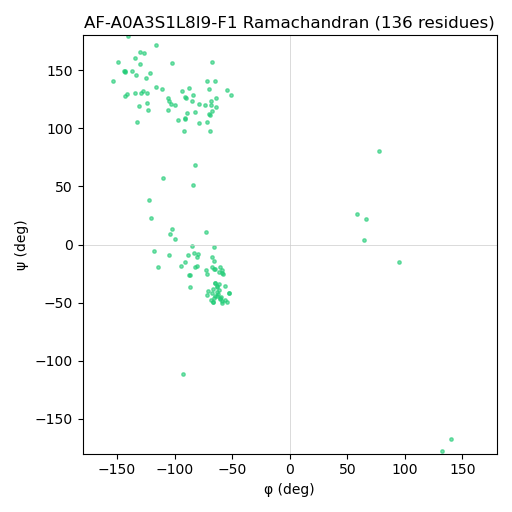 917 O O . ARG A 1 112 ? 20.204 6.908 -10.628 1.00 83.31 112 ARG A O 1
ATOM 924 N N . ALA A 1 113 ? 20.954 5.838 -12.460 1.00 84.56 113 ALA A N 1
ATOM 925 C CA . ALA A 1 113 ? 21.070 4.508 -11.872 1.00 84.56 113 ALA A CA 1
ATOM 926 C C . ALA A 1 113 ? 22.441 3.880 -12.196 1.00 84.56 113 ALA A C 1
ATOM 928 O O . ALA A 1 113 ? 23.138 4.367 -13.093 1.00 84.56 113 ALA A O 1
ATOM 929 N N . PRO A 1 114 ? 22.847 2.798 -11.502 1.00 84.12 114 PRO A N 1
ATOM 930 C CA . PRO A 1 114 ? 24.133 2.132 -11.743 1.00 84.12 114 PRO A CA 1
ATOM 931 C C . PRO A 1 114 ? 24.339 1.631 -13.183 1.00 84.12 114 PRO A C 1
ATOM 933 O O . PRO A 1 114 ? 25.472 1.516 -13.636 1.00 84.12 114 PRO A O 1
ATOM 936 N N . TRP A 1 115 ? 23.255 1.350 -13.910 1.00 84.81 115 TRP A N 1
ATOM 937 C CA . TRP A 1 115 ? 23.268 0.816 -15.280 1.00 84.81 115 TRP A CA 1
ATOM 938 C C . TRP A 1 115 ? 23.037 1.870 -16.372 1.00 84.81 115 TRP A C 1
ATOM 940 O O . TRP A 1 115 ? 22.948 1.514 -17.545 1.00 84.81 115 TRP A O 1
ATOM 950 N N . GLY A 1 116 ? 22.937 3.154 -16.016 1.00 87.56 116 GLY A N 1
ATOM 951 C CA . GLY A 1 116 ? 22.764 4.247 -16.973 1.00 87.56 116 GLY A CA 1
ATOM 952 C C . GLY A 1 116 ? 21.645 5.226 -16.605 1.00 87.56 116 GLY A C 1
ATOM 953 O O . GLY A 1 116 ? 21.024 5.103 -15.549 1.00 87.56 116 GLY A O 1
ATOM 954 N N . PRO A 1 117 ? 21.399 6.238 -17.460 1.00 88.81 117 PRO A N 1
ATOM 955 C CA . PRO A 1 117 ? 20.418 7.295 -17.206 1.00 88.81 117 PRO A CA 1
ATOM 956 C C . PRO A 1 117 ? 18.978 6.911 -17.577 1.00 88.81 117 PRO A C 1
ATOM 958 O O . PRO A 1 117 ? 18.057 7.690 -17.332 1.00 88.81 117 PRO A O 1
ATOM 961 N N . ILE A 1 118 ? 18.783 5.757 -18.219 1.00 91.00 118 ILE A N 1
ATOM 962 C CA . ILE A 1 118 ? 17.475 5.245 -18.626 1.00 91.00 118 ILE A CA 1
ATOM 963 C C . ILE A 1 118 ? 17.107 4.105 -17.684 1.00 91.00 118 ILE A C 1
ATOM 965 O O . ILE A 1 118 ? 17.875 3.159 -17.513 1.00 91.00 118 ILE A O 1
ATOM 969 N N . CYS A 1 119 ? 15.931 4.217 -17.082 1.00 90.81 119 CYS A N 1
ATOM 970 C CA . CYS A 1 119 ? 15.325 3.188 -16.253 1.00 90.81 119 CYS A CA 1
ATOM 971 C C . CYS A 1 119 ? 13.913 2.889 -16.752 1.00 90.81 119 CYS A C 1
ATOM 973 O O . CYS A 1 119 ? 13.319 3.679 -17.490 1.00 90.81 119 CYS A O 1
ATOM 975 N N . PHE A 1 120 ? 13.376 1.770 -16.289 1.00 88.38 120 PHE A N 1
ATOM 976 C CA . PHE A 1 120 ? 12.005 1.349 -16.526 1.00 88.38 120 PHE A CA 1
ATOM 977 C C . PHE A 1 120 ? 11.282 1.299 -15.189 1.00 88.38 120 PHE A C 1
ATOM 979 O O . PHE A 1 120 ? 11.850 0.852 -14.194 1.00 88.38 120 PHE A O 1
ATOM 986 N N . GLN A 1 121 ? 10.067 1.817 -15.135 1.00 84.06 121 GLN A N 1
ATOM 987 C CA . GLN A 1 121 ? 9.263 1.827 -13.924 1.00 84.06 121 GLN A CA 1
ATOM 988 C C . GLN A 1 121 ? 7.903 1.229 -14.231 1.00 84.06 121 GLN A C 1
ATOM 990 O O . GLN A 1 121 ? 7.248 1.635 -15.187 1.00 84.06 121 GLN A O 1
ATOM 995 N N . ASP A 1 122 ? 7.478 0.310 -13.376 1.00 76.94 122 ASP A N 1
ATOM 996 C CA . ASP A 1 122 ? 6.085 -0.090 -13.308 1.00 76.94 122 ASP A CA 1
ATOM 997 C C . ASP A 1 122 ? 5.274 1.108 -12.750 1.00 76.94 122 ASP A C 1
ATOM 999 O O . ASP A 1 122 ? 5.596 1.611 -11.661 1.00 76.94 122 ASP A O 1
ATOM 1003 N N . PRO A 1 123 ? 4.245 1.597 -13.470 1.00 70.06 123 PRO A N 1
ATOM 1004 C CA . PRO A 1 123 ? 3.428 2.737 -13.044 1.00 70.06 123 PRO A CA 1
ATOM 1005 C C . PRO A 1 123 ? 2.736 2.533 -11.690 1.00 70.06 123 PRO A C 1
ATOM 1007 O O . PRO A 1 123 ? 2.399 3.507 -11.005 1.00 70.06 123 PRO A O 1
ATOM 1010 N N . TYR A 1 124 ? 2.566 1.277 -11.292 1.00 69.56 124 TYR A N 1
ATOM 1011 C CA . TYR A 1 124 ? 1.936 0.814 -10.065 1.00 69.56 124 TYR A CA 1
ATOM 1012 C C . TYR A 1 124 ? 2.936 0.560 -8.938 1.00 69.56 124 TYR A C 1
ATOM 1014 O O . TYR A 1 124 ? 2.549 0.577 -7.769 1.00 69.56 124 TYR A O 1
ATOM 1022 N N . ARG A 1 125 ? 4.227 0.405 -9.253 1.00 70.94 125 ARG A N 1
ATOM 1023 C CA . ARG A 1 125 ? 5.318 0.278 -8.272 1.00 70.94 125 ARG A CA 1
ATOM 1024 C C . ARG A 1 125 ? 6.207 1.518 -8.274 1.00 70.94 125 ARG A C 1
ATOM 1026 O O . ARG A 1 125 ? 7.425 1.461 -8.468 1.00 70.94 125 ARG A O 1
ATOM 1033 N N . ARG A 1 126 ? 5.581 2.673 -8.031 1.00 67.50 126 ARG A N 1
ATOM 1034 C CA . ARG A 1 126 ? 6.287 3.955 -7.926 1.00 67.50 126 ARG A CA 1
ATOM 1035 C C . ARG A 1 126 ? 7.403 3.881 -6.895 1.00 67.50 126 ARG A C 1
ATOM 1037 O O . ARG A 1 126 ? 7.211 3.418 -5.777 1.00 67.50 126 ARG A O 1
ATOM 1044 N N . GLY A 1 127 ? 8.566 4.380 -7.287 1.00 71.25 127 GLY A N 1
ATOM 1045 C CA . GLY A 1 127 ? 9.769 4.312 -6.468 1.00 71.25 127 GLY A CA 1
ATOM 1046 C C . GLY A 1 127 ? 10.657 3.116 -6.798 1.00 71.25 127 GLY A C 1
ATOM 1047 O O . GLY A 1 127 ? 11.826 3.171 -6.442 1.00 71.25 127 GLY A O 1
ATOM 1048 N N . ILE A 1 128 ? 10.176 2.102 -7.529 1.00 77.75 128 ILE A N 1
ATOM 1049 C CA . ILE A 1 128 ? 11.013 1.023 -8.070 1.00 77.75 128 ILE A CA 1
ATOM 1050 C C . ILE A 1 128 ? 11.428 1.378 -9.495 1.00 77.75 128 ILE A C 1
ATOM 1052 O O . ILE A 1 128 ? 10.610 1.809 -10.310 1.00 77.75 128 ILE A O 1
ATOM 1056 N N . PHE A 1 129 ? 12.716 1.230 -9.783 1.00 85.38 129 PHE A N 1
ATOM 1057 C CA . PHE A 1 129 ? 13.306 1.518 -11.083 1.00 85.38 129 PHE A CA 1
ATOM 1058 C C . PHE A 1 129 ? 14.166 0.340 -11.508 1.00 85.38 129 PHE A C 1
ATOM 1060 O O . PHE A 1 129 ? 15.138 0.010 -10.834 1.00 85.38 129 PHE A O 1
ATOM 1067 N N . ALA A 1 130 ? 13.816 -0.264 -12.632 1.00 87.19 130 ALA A N 1
ATOM 1068 C CA . ALA A 1 130 ? 14.446 -1.441 -13.192 1.00 87.19 130 ALA A CA 1
ATOM 1069 C C . ALA A 1 130 ? 15.381 -1.102 -14.362 1.00 87.19 130 ALA A C 1
ATOM 1071 O O . ALA A 1 130 ? 15.224 -0.092 -15.059 1.00 87.19 130 ALA A O 1
ATOM 1072 N N . LYS A 1 131 ? 16.349 -1.988 -14.602 1.00 89.38 131 LYS A N 1
ATOM 1073 C CA . LYS A 1 131 ? 17.278 -1.945 -15.740 1.00 89.38 131 LYS A CA 1
ATOM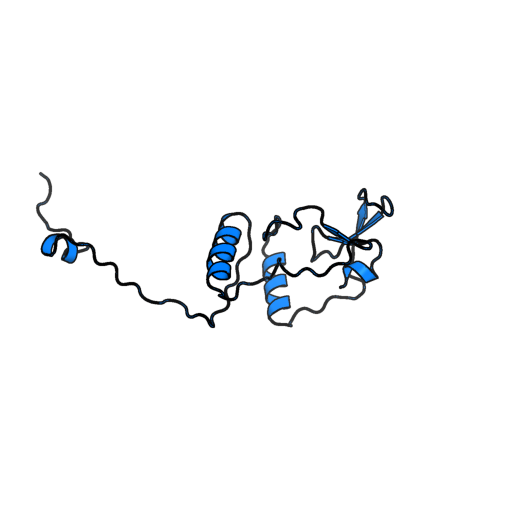 1074 C C . LYS A 1 131 ? 16.615 -2.291 -17.075 1.00 89.38 131 LYS A C 1
ATOM 1076 O O . LYS A 1 131 ? 17.097 -1.861 -18.119 1.00 89.38 131 LYS A O 1
ATOM 1081 N N . SER A 1 132 ? 15.530 -3.062 -17.047 1.00 85.69 132 SER A N 1
ATOM 1082 C CA . SER A 1 132 ? 14.778 -3.490 -18.232 1.00 85.69 132 SER A CA 1
ATOM 1083 C C . SER A 1 132 ? 13.289 -3.669 -17.900 1.00 85.69 132 SER A C 1
ATOM 1085 O O . SER A 1 132 ? 12.983 -3.901 -16.727 1.00 85.69 132 SER A O 1
ATOM 1087 N N . PRO A 1 133 ? 12.382 -3.599 -18.893 1.00 83.62 133 PRO A N 1
ATOM 1088 C CA . PRO A 1 133 ? 10.944 -3.816 -18.696 1.00 83.62 133 PRO A CA 1
ATOM 1089 C C . PRO A 1 133 ? 10.592 -5.131 -17.989 1.00 83.62 133 PRO A C 1
ATOM 1091 O O . PRO A 1 133 ? 9.810 -5.152 -17.044 1.00 83.62 133 PRO A O 1
ATOM 1094 N N . GLN A 1 134 ? 11.275 -6.219 -18.354 1.00 80.81 134 GLN A N 1
ATOM 1095 C CA . GLN A 1 134 ? 11.001 -7.561 -17.827 1.00 80.81 134 GLN A CA 1
ATOM 1096 C C . GLN A 1 134 ? 11.279 -7.680 -16.323 1.00 80.81 134 GLN A C 1
ATOM 1098 O O . GLN A 1 134 ? 10.798 -8.593 -15.656 1.00 80.81 134 GLN A O 1
ATOM 1103 N N . VAL A 1 135 ? 12.107 -6.781 -15.788 1.00 76.44 135 VAL A N 1
ATOM 1104 C CA . VAL A 1 135 ? 12.449 -6.730 -14.365 1.00 76.44 135 VAL A CA 1
ATOM 1105 C C . VAL A 1 135 ? 11.442 -5.882 -13.587 1.00 76.44 135 VAL A C 1
ATOM 1107 O O . VAL A 1 135 ? 11.262 -6.124 -12.400 1.00 76.44 135 VAL A O 1
ATOM 1110 N N . SER A 1 136 ? 10.776 -4.909 -14.219 1.00 64.12 136 SER A N 1
ATOM 1111 C CA . SER A 1 136 ? 9.749 -4.106 -13.539 1.00 64.12 136 SER A CA 1
ATOM 1112 C C . SER A 1 136 ? 8.444 -4.865 -13.278 1.00 64.12 136 SER A C 1
ATOM 1114 O O . SER A 1 136 ? 7.727 -4.490 -12.359 1.00 64.12 136 SER A O 1
ATOM 1116 N N . GLU A 1 137 ? 8.169 -5.932 -14.033 1.00 59.50 137 GLU A N 1
ATOM 1117 C CA . GLU A 1 137 ? 6.926 -6.724 -13.972 1.00 59.50 137 GLU A CA 1
ATOM 1118 C C . GLU A 1 137 ? 6.880 -7.760 -12.822 1.00 59.50 137 GLU A C 1
ATOM 1120 O O . GLU A 1 137 ? 5.828 -8.342 -12.560 1.00 59.50 137 GLU A O 1
ATOM 1125 N N . ARG A 1 138 ? 8.001 -8.026 -12.131 1.00 53.19 138 ARG A N 1
ATOM 1126 C CA . ARG A 1 138 ? 8.104 -9.033 -11.050 1.00 53.19 138 ARG A CA 1
ATOM 1127 C C . ARG A 1 138 ? 8.166 -8.382 -9.682 1.00 53.19 138 ARG A C 1
ATOM 1129 O O . ARG A 1 138 ? 7.387 -8.778 -8.785 1.00 53.19 138 ARG A O 1
#

Nearest PDB structures (foldseek):
  3sk1-assembly1_B  TM=1.727E-01  e=8.882E+00  Pantoea agglomerans

Foldseek 3Di:
DDDPDDDPVCVVCVVPVDDDDDDDPPDDLADAAEAADPDVSQVVVVVCVVVNRHYDDFPQPPDADPVFKFFQDDPPGRHDHDDDPVLSVQRVCVVVVNDDDDLPQKDWDQPDDPLDRTWIARPNRPRMTGPDSVRNVD

pLDDT: mean 77.52, std 10.15, range [41.62, 91.0]

Secondary structure (DSSP, 8-state):
-------GGGHHHHHHS-----------TT--EE--SSHHHHHHHHHHHHTT--EES-GGG----TTTEEESS-TT-S--S---HHHHHHHHHHHTT-----TT--EEEEEEETTEEEEEE-TTSTTEEESSHHHHT-